Protein AF-A0A9D9PPE6-F1 (afdb_monomer)

Mean predicted aligned error: 3.52 Å

Foldseek 3Di:
DDDDADADPVRDGDDPLGGPDDDPVSVVVVCVVCPPHDDDDDPSVQVSDPDPDD

Secondary structure (DSSP, 8-state):
--------TT---EETTEES---HHHHHHHHHHHTTS-----HHHHHH-SSS--

Radius of gyration: 11.33 Å; Cα contacts (8 Å, |Δi|>4): 23; chains: 1; bounding box: 25×23×24 Å

Solvent-accessible surface area (backbone atoms only — not comparable to full-atom values): 3819 Å² total; per-residue (Å²): 139,86,88,85,82,71,59,52,99,85,69,51,54,57,54,96,77,37,64,77,67,90,54,72,66,59,54,49,49,52,48,66,74,43,62,98,56,91,84,87,75,55,71,67,61,63,67,54,47,92,68,84,81,132

pLDDT: mean 89.59, std 6.52, range [64.56, 96.5]

Sequence (54 aa):
MIIIACADREWGIGRDSKLLFNIPEDMEFFKNATK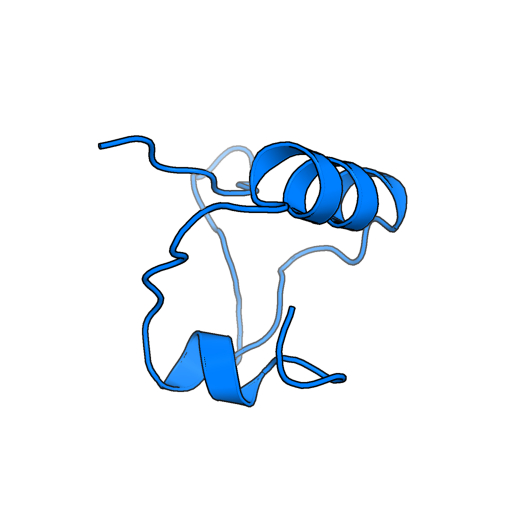GKTVVMGRKTFESLRIKPL

Nearest PDB structures (foldseek):
  4osg-assembly4_D  TM=9.075E-01  e=7.985E-02  Klebsiella pneumoniae CG43
  2oip-assembly2_D  TM=8.005E-01  e=1.978E-01  Cryptosporidium hominis

Structure (mmCIF, N/CA/C/O backbone):
data_AF-A0A9D9PPE6-F1
#
_entry.id   AF-A0A9D9PPE6-F1
#
loop_
_atom_site.group_PDB
_atom_site.id
_atom_site.type_symbol
_atom_site.label_atom_id
_atom_site.label_alt_id
_atom_site.label_comp_id
_atom_site.label_asym_id
_atom_site.label_entity_id
_atom_site.label_seq_id
_atom_site.pdbx_PDB_ins_code
_atom_site.Cartn_x
_atom_site.Cartn_y
_atom_site.Cartn_z
_atom_site.occupancy
_atom_site.B_iso_or_equiv
_atom_site.auth_seq_id
_atom_site.auth_comp_id
_atom_site.auth_asym_id
_atom_site.auth_atom_id
_atom_site.pdbx_PDB_model_num
ATOM 1 N N . MET A 1 1 ? -15.687 7.016 -3.045 1.00 76.50 1 MET A N 1
ATOM 2 C CA . MET A 1 1 ? -14.508 6.138 -3.212 1.00 76.50 1 MET A CA 1
ATOM 3 C C . MET A 1 1 ? -13.275 7.026 -3.208 1.00 76.50 1 MET A C 1
ATOM 5 O O . MET A 1 1 ? -13.296 8.019 -3.919 1.00 76.50 1 MET A O 1
ATOM 9 N N . ILE A 1 2 ? -12.269 6.734 -2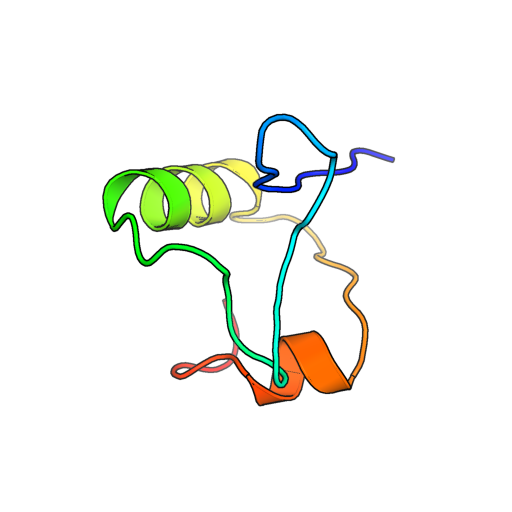.379 1.00 90.44 2 ILE A N 1
ATOM 10 C CA . ILE A 1 2 ? -11.025 7.519 -2.292 1.00 90.44 2 ILE A CA 1
ATOM 11 C C . ILE A 1 2 ? -9.882 6.622 -2.761 1.00 90.44 2 ILE A C 1
ATOM 13 O O . ILE A 1 2 ? -9.789 5.481 -2.310 1.00 90.44 2 ILE A O 1
ATOM 17 N N . ILE A 1 3 ? -9.045 7.131 -3.664 1.00 92.44 3 ILE A N 1
ATOM 18 C CA . ILE A 1 3 ? -7.831 6.455 -4.128 1.00 92.44 3 ILE A CA 1
ATOM 19 C C . ILE A 1 3 ? -6.646 7.099 -3.413 1.00 92.44 3 ILE A C 1
ATOM 21 O O . ILE A 1 3 ? -6.556 8.323 -3.350 1.00 92.44 3 ILE A O 1
ATOM 25 N N . ILE A 1 4 ? -5.758 6.274 -2.867 1.00 93.38 4 ILE A N 1
ATOM 26 C CA . ILE A 1 4 ? -4.524 6.707 -2.211 1.00 93.38 4 ILE A CA 1
ATOM 27 C C . ILE A 1 4 ? -3.376 5.957 -2.885 1.00 93.38 4 ILE A C 1
ATOM 29 O O . ILE A 1 4 ? -3.417 4.729 -2.967 1.00 93.38 4 ILE A O 1
ATOM 33 N N . ALA A 1 5 ? -2.379 6.688 -3.380 1.00 93.44 5 ALA A N 1
ATOM 34 C CA . ALA A 1 5 ? -1.183 6.128 -3.998 1.00 93.44 5 ALA A CA 1
ATOM 35 C C . ALA A 1 5 ? 0.021 7.050 -3.760 1.00 93.44 5 ALA A C 1
ATOM 37 O O . ALA A 1 5 ? -0.113 8.269 -3.852 1.00 93.44 5 ALA A O 1
ATOM 38 N N . CYS A 1 6 ? 1.185 6.457 -3.494 1.00 93.25 6 CYS A N 1
ATOM 39 C CA . CYS A 1 6 ? 2.475 7.137 -3.566 1.00 93.25 6 CYS A CA 1
ATOM 40 C C . CYS A 1 6 ? 3.013 6.964 -4.991 1.00 93.25 6 CYS A C 1
ATOM 42 O O . CYS A 1 6 ? 3.104 5.831 -5.472 1.00 93.25 6 CYS A O 1
ATOM 44 N N . ALA A 1 7 ? 3.320 8.069 -5.667 1.00 94.19 7 ALA A N 1
ATOM 45 C CA . ALA A 1 7 ? 3.777 8.067 -7.051 1.00 94.19 7 ALA A CA 1
ATOM 46 C C . ALA A 1 7 ? 5.006 8.964 -7.230 1.00 94.19 7 ALA A C 1
ATOM 48 O O . ALA A 1 7 ? 5.150 9.977 -6.542 1.00 94.19 7 ALA A O 1
ATOM 49 N N . ASP A 1 8 ? 5.889 8.591 -8.154 1.00 94.06 8 ASP A N 1
ATOM 50 C CA . ASP A 1 8 ? 6.972 9.465 -8.604 1.00 94.06 8 ASP A CA 1
ATOM 51 C C . ASP A 1 8 ? 6.472 10.532 -9.602 1.00 94.06 8 ASP A C 1
ATOM 53 O O . ASP A 1 8 ? 5.275 10.665 -9.867 1.00 94.06 8 ASP A O 1
ATOM 57 N N . ARG A 1 9 ? 7.399 11.322 -10.161 1.00 94.81 9 ARG A N 1
ATOM 58 C CA . ARG A 1 9 ? 7.072 12.395 -11.120 1.00 94.81 9 ARG A CA 1
ATOM 59 C C . ARG A 1 9 ? 6.489 11.885 -12.442 1.00 94.81 9 ARG A C 1
ATOM 61 O O . ARG A 1 9 ? 5.782 12.635 -13.104 1.00 94.81 9 ARG A O 1
ATOM 68 N N . GLU A 1 10 ? 6.746 10.626 -12.782 1.00 96.50 10 GLU A N 1
ATOM 69 C CA . GLU A 1 10 ? 6.299 9.968 -14.010 1.00 96.50 10 GLU A CA 1
ATOM 70 C C . GLU A 1 10 ? 5.118 9.010 -13.745 1.00 96.50 10 GLU A C 1
ATOM 72 O O . GLU A 1 10 ? 4.803 8.162 -14.579 1.00 96.50 10 GLU A O 1
ATOM 77 N N . TRP A 1 11 ? 4.448 9.134 -12.589 1.00 93.94 11 TRP A N 1
ATOM 78 C CA . TRP A 1 11 ? 3.328 8.287 -12.149 1.00 93.94 11 TRP A CA 1
ATOM 79 C C . TRP A 1 11 ? 3.663 6.807 -11.907 1.00 93.94 11 TRP A C 1
ATOM 81 O O . TRP A 1 11 ? 2.771 5.955 -11.831 1.00 93.94 11 TRP A O 1
ATOM 91 N N . GLY A 1 12 ? 4.936 6.476 -11.716 1.00 94.00 12 GLY A N 1
ATOM 92 C CA . GLY A 1 12 ? 5.352 5.169 -11.229 1.00 94.00 12 GLY A CA 1
ATOM 93 C C . GLY A 1 12 ? 4.949 4.969 -9.764 1.00 94.00 12 GLY A C 1
ATOM 94 O O . GLY A 1 12 ? 5.190 5.837 -8.933 1.00 94.00 12 GLY A O 1
ATOM 95 N N . ILE A 1 13 ? 4.374 3.806 -9.430 1.00 93.06 13 ILE A N 1
ATOM 96 C CA . ILE A 1 13 ? 3.932 3.455 -8.057 1.00 93.06 13 ILE A CA 1
ATOM 97 C C . ILE A 1 13 ? 4.655 2.233 -7.469 1.00 93.06 13 ILE A C 1
ATOM 99 O O . ILE A 1 13 ? 4.617 1.975 -6.267 1.00 93.06 13 ILE A O 1
ATOM 103 N N . GLY A 1 14 ? 5.319 1.447 -8.315 1.00 91.81 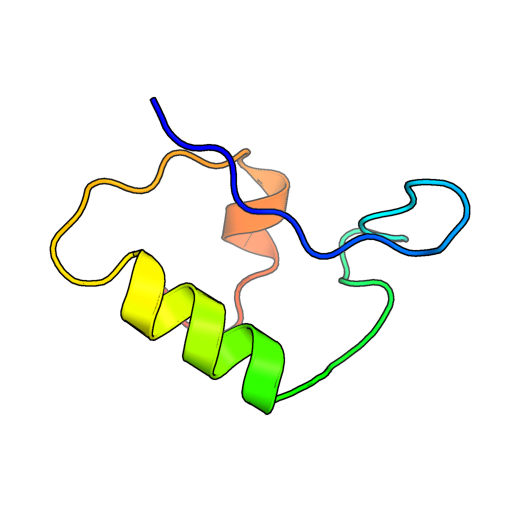14 GLY A N 1
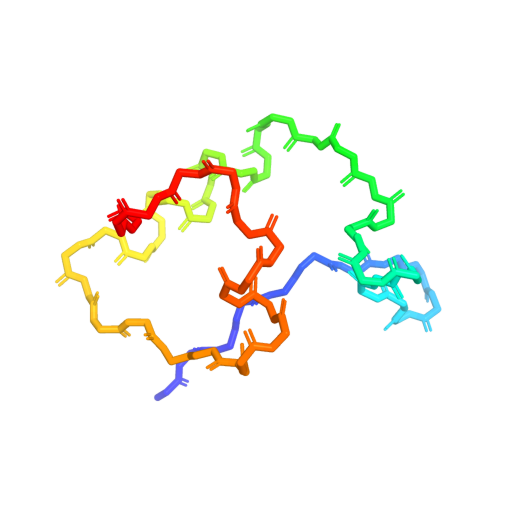ATOM 104 C CA . GLY A 1 14 ? 6.032 0.249 -7.897 1.00 91.81 14 GLY A CA 1
ATOM 105 C C . GLY A 1 14 ? 6.791 -0.406 -9.042 1.00 91.81 14 GLY A C 1
ATOM 106 O O . GLY A 1 14 ? 6.448 -0.241 -10.212 1.00 91.81 14 GLY A O 1
ATOM 107 N N . ARG A 1 15 ? 7.822 -1.172 -8.691 1.00 92.44 15 ARG A N 1
ATOM 108 C CA . ARG A 1 15 ? 8.656 -1.950 -9.613 1.00 92.44 15 ARG A CA 1
ATOM 109 C C . ARG A 1 15 ? 8.981 -3.297 -8.973 1.00 92.44 15 ARG A C 1
ATOM 111 O O . ARG A 1 15 ? 9.201 -3.368 -7.769 1.00 92.44 15 ARG A O 1
ATOM 118 N N . ASP A 1 16 ? 8.956 -4.373 -9.759 1.00 89.94 16 ASP A N 1
ATOM 119 C CA . ASP A 1 16 ? 9.278 -5.735 -9.299 1.00 89.94 16 ASP A CA 1
ATOM 120 C C . ASP A 1 16 ? 8.488 -6.180 -8.047 1.00 89.94 16 ASP A C 1
ATOM 122 O O . ASP A 1 16 ? 9.011 -6.820 -7.136 1.00 89.94 16 ASP A O 1
ATOM 126 N N . SER A 1 17 ? 7.193 -5.840 -8.006 1.00 85.31 17 SER A N 1
ATOM 127 C CA . SER A 1 17 ? 6.271 -6.108 -6.881 1.00 85.31 17 SER A CA 1
ATOM 128 C C . SER A 1 17 ? 6.677 -5.461 -5.547 1.00 85.31 17 SER A C 1
ATOM 130 O O . SER A 1 17 ? 6.298 -5.941 -4.479 1.00 85.31 17 SER A O 1
ATOM 132 N N . LYS A 1 18 ? 7.438 -4.364 -5.604 1.00 86.31 18 LYS A N 1
ATOM 133 C CA . LYS A 1 18 ? 7.838 -3.539 -4.460 1.00 86.31 18 LYS A CA 1
ATOM 134 C C . LYS A 1 18 ? 7.492 -2.075 -4.722 1.00 86.31 18 LYS A C 1
ATOM 136 O O . LYS A 1 18 ? 7.342 -1.661 -5.872 1.00 86.31 18 LYS A O 1
ATOM 141 N N . LEU A 1 19 ? 7.381 -1.295 -3.651 1.00 88.50 19 LEU A N 1
ATOM 142 C CA . LEU A 1 19 ? 7.286 0.162 -3.742 1.00 88.50 19 LEU A CA 1
ATOM 143 C C . LEU A 1 19 ? 8.580 0.735 -4.334 1.00 88.50 19 LEU A C 1
ATOM 145 O O . LEU A 1 19 ? 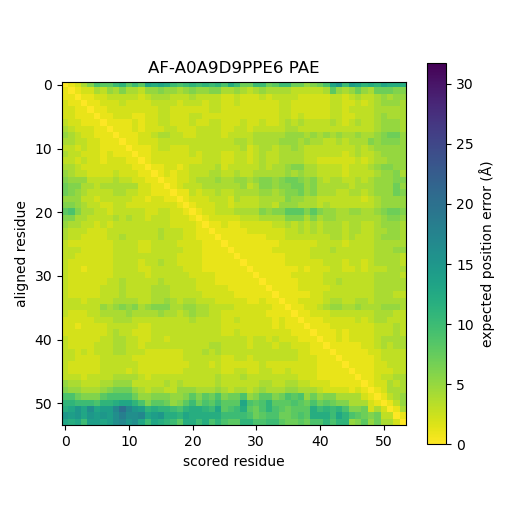9.658 0.183 -4.103 1.00 88.50 19 LEU A O 1
ATOM 149 N N . LEU A 1 20 ? 8.470 1.839 -5.079 1.00 88.94 20 LEU A N 1
ATOM 150 C CA . LEU A 1 20 ? 9.638 2.543 -5.629 1.00 88.94 20 LEU A CA 1
ATOM 151 C C . LEU A 1 20 ? 10.542 3.099 -4.525 1.00 88.94 20 LEU A C 1
ATOM 153 O O . LEU A 1 20 ? 11.765 3.046 -4.635 1.00 88.94 20 LEU A O 1
ATOM 157 N N . PHE A 1 21 ? 9.928 3.589 -3.448 1.00 88.06 21 PHE A N 1
ATOM 158 C CA . PHE A 1 21 ? 10.606 4.162 -2.294 1.00 88.06 21 PHE A CA 1
ATOM 159 C C . PHE A 1 21 ? 10.073 3.529 -1.011 1.00 88.06 21 PHE A C 1
ATOM 161 O O . PHE A 1 21 ? 8.904 3.155 -0.924 1.00 88.06 21 PHE A O 1
ATOM 168 N N . ASN A 1 22 ? 10.939 3.417 -0.006 1.00 87.31 22 ASN A N 1
ATOM 169 C CA . ASN A 1 22 ? 10.535 3.048 1.344 1.00 87.31 22 ASN A CA 1
ATOM 170 C C . ASN A 1 22 ? 10.600 4.297 2.225 1.00 87.31 22 ASN A C 1
ATOM 172 O O . ASN A 1 22 ? 11.678 4.659 2.691 1.00 87.31 22 ASN A O 1
ATOM 176 N N . ILE A 1 23 ? 9.454 4.957 2.392 1.00 91.88 23 ILE A N 1
ATOM 177 C CA . ILE A 1 23 ? 9.304 6.192 3.165 1.00 91.88 23 ILE A CA 1
ATOM 178 C C . ILE A 1 23 ? 8.431 5.856 4.384 1.00 91.88 23 ILE A C 1
ATOM 180 O O . ILE A 1 23 ? 7.222 5.662 4.223 1.00 91.88 23 ILE A O 1
ATOM 184 N N . PRO A 1 24 ? 9.014 5.709 5.589 1.00 90.12 24 PRO A N 1
ATOM 185 C CA . PRO A 1 24 ? 8.270 5.330 6.791 1.00 90.12 24 PRO A CA 1
ATOM 186 C C . PRO A 1 24 ? 7.084 6.252 7.097 1.00 90.12 24 PRO A C 1
ATOM 188 O O . PRO A 1 24 ? 6.015 5.773 7.472 1.00 90.12 24 PRO A O 1
ATOM 191 N N . GLU A 1 25 ? 7.250 7.553 6.874 1.00 93.19 25 GLU A N 1
ATOM 192 C CA . GLU A 1 25 ? 6.245 8.586 7.124 1.00 93.19 25 GLU A CA 1
ATOM 193 C C . GLU A 1 25 ? 5.046 8.461 6.170 1.00 93.19 25 GLU A C 1
ATOM 195 O O . GLU A 1 25 ? 3.899 8.629 6.584 1.00 93.19 25 GLU A O 1
ATOM 200 N N . ASP A 1 26 ? 5.285 8.097 4.904 1.00 92.81 26 ASP A N 1
ATOM 201 C CA . ASP A 1 26 ? 4.227 7.836 3.915 1.00 92.81 26 ASP A CA 1
ATOM 202 C C . ASP A 1 26 ? 3.406 6.598 4.301 1.00 92.81 26 ASP A C 1
ATOM 204 O O . ASP A 1 26 ? 2.175 6.595 4.234 1.00 92.81 26 ASP A O 1
ATOM 208 N N . MET A 1 27 ? 4.076 5.558 4.808 1.00 89.75 27 MET A N 1
ATOM 209 C CA . MET A 1 27 ? 3.397 4.367 5.321 1.00 89.75 27 MET A CA 1
ATOM 210 C C . MET A 1 27 ? 2.556 4.673 6.565 1.00 89.75 27 MET A C 1
ATOM 212 O O . MET A 1 27 ? 1.465 4.119 6.721 1.00 89.75 27 MET A O 1
ATOM 216 N N . GLU A 1 28 ? 3.033 5.542 7.457 1.00 91.38 28 GLU A N 1
ATOM 217 C CA . GLU A 1 28 ? 2.260 5.996 8.616 1.00 91.38 28 GLU A CA 1
ATOM 218 C C . GLU A 1 28 ? 1.041 6.822 8.189 1.00 91.38 28 GLU A C 1
ATOM 220 O O . GLU A 1 28 ? -0.072 6.576 8.667 1.00 91.38 28 GLU A O 1
ATOM 225 N N . PHE A 1 29 ? 1.214 7.731 7.227 1.00 92.94 29 PHE A N 1
ATOM 226 C CA . PHE A 1 29 ? 0.113 8.476 6.625 1.00 92.94 29 PHE A CA 1
ATOM 227 C C . PHE A 1 29 ? -0.936 7.536 6.020 1.00 92.94 29 PHE A C 1
ATOM 229 O O . PHE A 1 29 ? -2.123 7.666 6.326 1.00 92.94 29 PHE A O 1
ATOM 236 N N . PHE A 1 30 ? -0.516 6.549 5.221 1.00 92.25 30 PHE A N 1
ATOM 237 C CA . PHE A 1 30 ? -1.416 5.571 4.610 1.00 92.25 30 PHE A CA 1
ATOM 238 C C . PHE A 1 30 ? -2.220 4.800 5.664 1.00 92.25 30 PHE A C 1
ATOM 240 O O . PHE A 1 30 ? -3.441 4.665 5.540 1.00 92.25 30 PHE A O 1
ATOM 247 N N . LYS A 1 31 ? -1.562 4.335 6.734 1.00 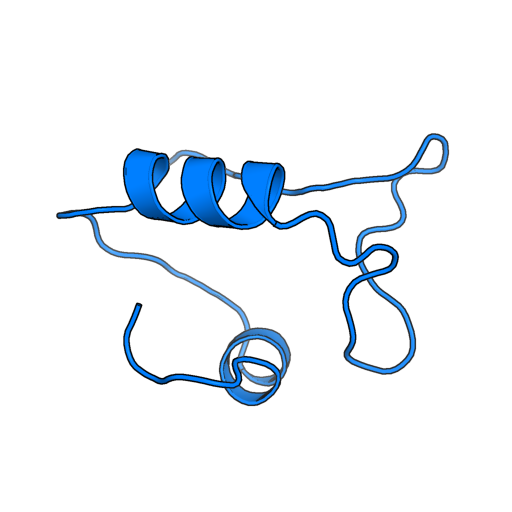90.31 31 LYS A N 1
ATOM 248 C CA . LYS A 1 31 ? -2.228 3.658 7.855 1.00 90.31 31 LYS A CA 1
ATOM 249 C C . LYS A 1 31 ? -3.252 4.565 8.523 1.00 90.31 31 LYS A C 1
ATOM 251 O O . LYS A 1 31 ? -4.403 4.171 8.670 1.00 90.31 31 LYS A O 1
ATOM 256 N N . ASN A 1 32 ? -2.875 5.790 8.875 1.00 93.31 32 ASN A N 1
ATOM 257 C CA . ASN A 1 32 ? -3.780 6.736 9.528 1.00 93.31 32 ASN A CA 1
ATOM 258 C C . ASN A 1 32 ? -4.969 7.112 8.630 1.00 93.31 32 ASN A C 1
ATOM 260 O O . ASN A 1 32 ? -6.102 7.198 9.103 1.00 93.31 32 ASN A O 1
ATOM 264 N N . ALA A 1 33 ? -4.741 7.265 7.325 1.00 93.00 33 ALA A N 1
ATOM 265 C CA . ALA A 1 33 ? -5.780 7.587 6.355 1.00 93.00 33 ALA A CA 1
ATOM 266 C C . ALA A 1 33 ? -6.780 6.437 6.140 1.00 93.00 33 ALA A C 1
ATOM 268 O O . ALA A 1 33 ? -7.956 6.693 5.853 1.00 93.00 33 ALA A O 1
ATOM 269 N N . THR A 1 34 ? -6.340 5.183 6.278 1.00 93.50 34 THR A N 1
ATOM 270 C CA . THR A 1 34 ? -7.150 3.980 6.016 1.00 93.50 34 THR A CA 1
ATOM 271 C C . THR A 1 34 ? -7.685 3.293 7.273 1.00 93.50 34 THR A C 1
ATOM 273 O O . THR A 1 34 ? -8.605 2.481 7.174 1.00 93.50 34 THR A O 1
ATOM 276 N N . LYS A 1 35 ? -7.182 3.650 8.458 1.00 92.25 35 LYS A N 1
ATOM 277 C CA . LYS A 1 35 ? -7.605 3.081 9.742 1.00 92.25 35 LYS A CA 1
ATOM 278 C C . LYS A 1 35 ? -9.122 3.172 9.925 1.00 92.25 35 LYS A C 1
ATOM 280 O O . LYS A 1 35 ? -9.726 4.227 9.734 1.00 92.25 35 LYS A O 1
ATOM 285 N N . GLY A 1 36 ? -9.732 2.048 10.307 1.00 91.94 36 GLY A N 1
ATOM 286 C CA . GLY A 1 36 ? -11.179 1.935 10.525 1.00 91.94 36 GLY A CA 1
ATOM 287 C C . GLY A 1 36 ? -12.024 1.908 9.246 1.00 91.94 36 GLY A C 1
ATOM 288 O O . GLY A 1 36 ? -13.247 1.979 9.334 1.00 91.94 36 GLY A O 1
ATOM 289 N N . LYS A 1 37 ? -11.402 1.811 8.063 1.00 92.88 37 LYS A N 1
ATOM 290 C CA . LYS A 1 37 ? -12.082 1.763 6.762 1.00 92.88 37 LYS A CA 1
ATOM 291 C C . LYS A 1 37 ? -11.788 0.449 6.045 1.00 92.88 37 LYS A C 1
ATOM 293 O O . LYS A 1 37 ? -10.794 -0.223 6.308 1.00 92.88 37 LYS A O 1
ATOM 298 N N . THR A 1 38 ? -12.638 0.108 5.082 1.00 93.38 38 THR A N 1
ATOM 299 C CA . THR A 1 38 ? -12.377 -1.000 4.160 1.00 93.38 38 THR A CA 1
ATOM 300 C C . THR A 1 38 ? -11.358 -0.571 3.109 1.00 93.38 38 THR A C 1
ATOM 302 O O . THR A 1 38 ? -11.593 0.381 2.364 1.00 93.38 38 THR A O 1
ATOM 305 N N . VAL A 1 39 ? -10.241 -1.294 3.026 1.00 93.69 39 VAL A N 1
ATOM 306 C CA . VAL A 1 39 ? -9.212 -1.090 2.000 1.00 93.69 39 VAL A CA 1
ATOM 307 C C . VAL A 1 39 ? -9.366 -2.149 0.917 1.00 93.69 39 VAL A C 1
ATOM 309 O O . VAL A 1 39 ? -9.326 -3.345 1.197 1.00 93.69 39 VAL A O 1
ATOM 312 N N . VAL A 1 40 ? -9.512 -1.703 -0.329 1.00 93.38 40 VAL A N 1
ATOM 313 C CA . VAL A 1 40 ? -9.520 -2.572 -1.509 1.00 93.38 40 VAL A CA 1
ATOM 314 C C . VAL A 1 40 ? -8.178 -2.421 -2.216 1.00 93.38 40 VAL A C 1
ATOM 316 O O . VAL A 1 40 ? -7.760 -1.308 -2.521 1.00 93.38 40 VAL A O 1
ATOM 319 N N . MET A 1 41 ? -7.493 -3.535 -2.470 1.00 93.56 41 MET A N 1
ATOM 320 C CA . MET A 1 41 ? -6.207 -3.555 -3.170 1.00 93.56 41 MET A CA 1
ATOM 321 C C . MET A 1 41 ? -6.074 -4.809 -4.036 1.00 93.56 41 MET A C 1
ATOM 323 O O . MET A 1 41 ? -6.748 -5.812 -3.806 1.00 93.56 41 MET A O 1
ATOM 327 N N . GLY A 1 42 ? 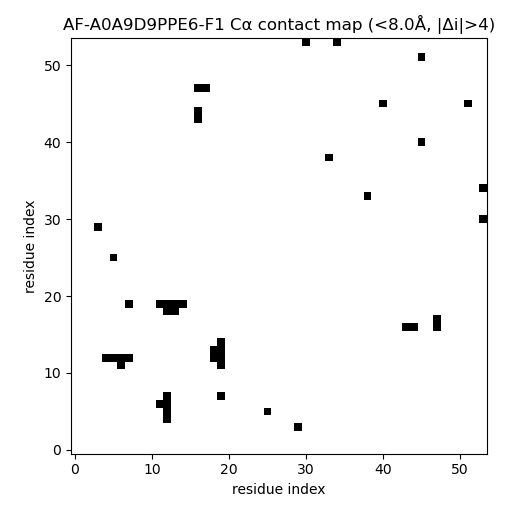-5.183 -4.769 -5.027 1.00 92.88 42 GLY A N 1
ATOM 328 C CA . GLY A 1 42 ? -4.890 -5.933 -5.862 1.00 92.88 42 GLY A CA 1
ATOM 329 C C . GLY 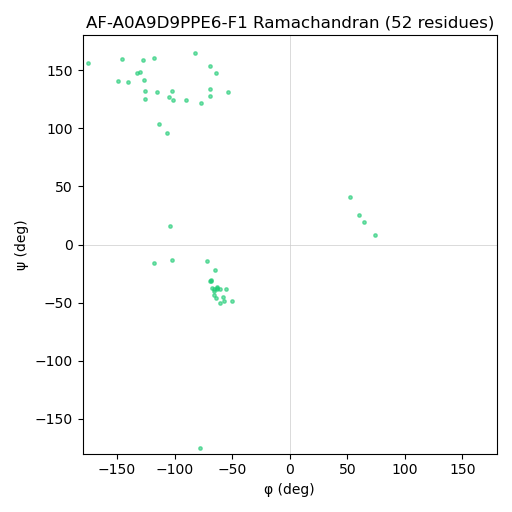A 1 42 ? -4.143 -7.035 -5.098 1.00 92.88 42 GLY A C 1
ATOM 330 O O . GLY A 1 42 ? -3.379 -6.761 -4.173 1.00 92.88 42 GLY A O 1
ATOM 331 N N . ARG A 1 43 ? -4.296 -8.293 -5.538 1.00 93.31 43 ARG A N 1
ATOM 332 C CA . ARG A 1 43 ? -3.652 -9.477 -4.927 1.00 93.31 43 ARG A CA 1
ATOM 333 C C . ARG A 1 43 ? -2.140 -9.307 -4.720 1.00 93.31 43 ARG A C 1
ATOM 335 O O . ARG A 1 43 ? -1.642 -9.554 -3.629 1.00 93.31 43 ARG A O 1
ATOM 342 N N . LYS A 1 44 ? -1.411 -8.860 -5.751 1.00 91.31 44 LYS A N 1
ATOM 343 C CA . LYS A 1 44 ? 0.052 -8.675 -5.677 1.00 91.31 44 LYS A CA 1
ATOM 344 C C . LYS A 1 44 ? 0.451 -7.619 -4.639 1.00 91.31 44 LYS A C 1
ATOM 346 O O . LYS A 1 44 ? 1.443 -7.795 -3.942 1.00 91.31 44 LYS A O 1
ATOM 351 N N . THR A 1 45 ? -0.338 -6.551 -4.503 1.00 90.62 45 THR A N 1
ATOM 352 C CA . THR A 1 45 ? -0.128 -5.516 -3.480 1.00 90.62 45 THR A CA 1
ATOM 353 C C . THR A 1 45 ? -0.305 -6.106 -2.087 1.00 90.62 45 THR A C 1
ATOM 355 O O . THR A 1 45 ? 0.570 -5.938 -1.244 1.00 90.62 45 THR A O 1
ATOM 358 N N . PHE A 1 46 ? -1.368 -6.882 -1.872 1.00 90.50 46 PHE A N 1
ATOM 359 C CA . PHE A 1 46 ? -1.597 -7.566 -0.600 1.00 90.50 46 PHE A CA 1
ATOM 360 C C . PHE A 1 46 ? -0.472 -8.553 -0.247 1.00 90.50 46 PHE A C 1
ATOM 362 O O . PHE A 1 46 ? -0.054 -8.651 0.904 1.00 90.50 46 PHE A O 1
ATOM 369 N N . GLU A 1 47 ? 0.060 -9.266 -1.239 1.00 89.75 47 GLU A N 1
ATOM 370 C CA . GLU A 1 47 ? 1.186 -10.187 -1.058 1.00 89.75 47 GLU A CA 1
ATOM 371 C C . GLU A 1 47 ? 2.505 -9.484 -0.733 1.00 89.75 47 GLU A C 1
ATOM 373 O O . GLU A 1 47 ? 3.305 -10.044 0.012 1.00 89.75 47 GLU A O 1
ATOM 378 N N . SER A 1 48 ? 2.716 -8.266 -1.241 1.00 86.25 48 SER A N 1
ATOM 379 C CA . SER A 1 48 ? 3.914 -7.469 -0.947 1.00 86.25 48 SER A CA 1
ATOM 380 C C . SER A 1 48 ? 3.955 -6.901 0.479 1.00 86.25 48 SER A C 1
ATOM 382 O O . SER A 1 48 ? 5.016 -6.464 0.933 1.00 86.25 48 SER A O 1
ATOM 384 N N . LEU A 1 49 ? 2.831 -6.914 1.208 1.00 85.81 49 LEU A N 1
ATOM 385 C CA . LEU A 1 49 ? 2.781 -6.436 2.588 1.00 85.81 49 LEU A CA 1
ATOM 386 C C . LEU A 1 49 ? 3.559 -7.374 3.515 1.00 85.81 49 LEU A C 1
ATOM 388 O O . LEU A 1 49 ?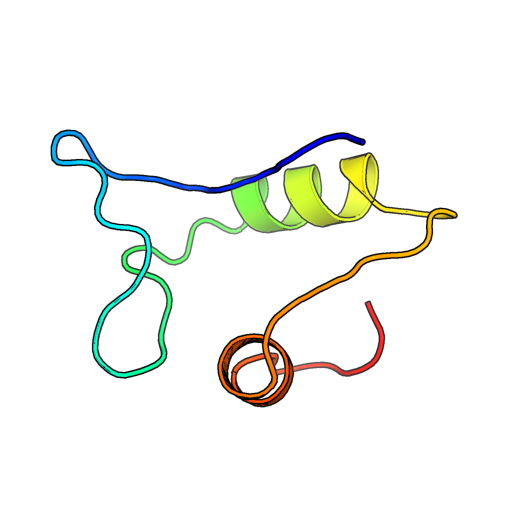 3.307 -8.579 3.573 1.00 85.81 49 LEU A O 1
ATOM 392 N N . ARG A 1 50 ? 4.476 -6.794 4.298 1.00 77.12 50 ARG A N 1
ATOM 393 C CA . ARG A 1 50 ? 5.255 -7.532 5.308 1.00 77.12 50 ARG A CA 1
ATOM 394 C C . ARG A 1 50 ? 4.407 -7.991 6.495 1.00 77.12 50 ARG A C 1
ATOM 396 O O . ARG A 1 50 ? 4.705 -9.021 7.085 1.00 77.12 50 ARG A O 1
ATOM 403 N N . ILE A 1 51 ? 3.376 -7.224 6.847 1.00 76.75 51 ILE A N 1
ATOM 404 C CA . ILE A 1 51 ? 2.460 -7.496 7.960 1.00 76.75 51 ILE A CA 1
ATOM 405 C C . ILE A 1 51 ? 1.037 -7.479 7.396 1.00 76.75 51 ILE A C 1
ATOM 407 O O . ILE A 1 51 ? 0.685 -6.570 6.646 1.00 76.75 51 ILE A O 1
ATOM 411 N N . LYS A 1 52 ? 0.242 -8.498 7.731 1.00 79.56 52 LYS A N 1
ATOM 412 C CA . LYS A 1 52 ? -1.151 -8.686 7.291 1.00 79.56 52 LYS A CA 1
ATOM 413 C C . LYS A 1 52 ? -2.032 -8.890 8.539 1.00 79.56 52 LYS A C 1
ATOM 415 O O . LYS A 1 52 ? -1.577 -9.644 9.400 1.00 79.56 52 LYS A O 1
ATOM 420 N N . PRO A 1 53 ? -3.273 -8.363 8.639 1.00 64.56 53 PRO A N 1
ATOM 421 C CA . PRO A 1 53 ? -3.910 -7.262 7.899 1.00 64.56 53 PRO A CA 1
ATOM 422 C C . PRO A 1 53 ? -3.544 -5.868 8.467 1.00 64.56 53 PRO A C 1
ATOM 424 O O . PRO A 1 53 ? -2.974 -5.783 9.550 1.00 64.56 53 PRO A O 1
ATOM 427 N N . LEU A 1 54 ? -3.822 -4.812 7.684 1.00 65.56 54 LEU A N 1
ATOM 428 C CA . LEU A 1 54 ? -3.408 -3.407 7.898 1.00 65.56 54 LEU A CA 1
ATOM 429 C C . LEU A 1 54 ? -3.806 -2.790 9.245 1.00 65.56 54 LEU A C 1
ATOM 431 O O . LEU A 1 54 ? -4.973 -2.976 9.655 1.00 65.56 54 LEU A O 1
#